Protein AF-A0A928T0B5-F1 (afdb_monomer)

Solvent-accessible surface area (backbone atoms only — not comparable to full-atom values): 5684 Å² total; per-residue (Å²): 136,86,87,77,80,77,73,74,75,72,92,69,63,70,81,56,83,32,37,55,66,47,50,52,53,39,47,59,68,37,35,97,86,66,50,59,50,28,84,68,38,50,59,55,36,32,74,72,66,44,80,56,44,75,81,47,101,46,33,34,35,42,49,14,41,55,95,80,45,13,33,38,32,39,38,34,50,39,83,90,76,50,23,25,42,64,50,78,42,81,47,63,49,75,74,49,108

Nearest PDB structures (foldseek):
  2i52-assembly1_A  TM=7.745E-01  e=6.111E-01  Picrophilus oshimae DSM 9789
  3cvs-assembly1_B  TM=7.119E-01  e=5.082E-01  unclassified
  5h6o-assembly1_A  TM=7.067E-01  e=6.910E-01  Vibrio cholerae
  1ypn-assembly1_A  TM=4.830E-01  e=3.974E-01  Escherichia coli
  8bmv-assembly1_A  TM=4.214E-01  e=9.397E-01  Pseudomonas putida KT2440

Sequence (97 aa):
MPPAPSAAPEETAPATSLTKAQLQEAGKIVGDGYPGPFEKTYPKVVAKIGEPKRKSDNMYEWYASDGGKCFLFFMTRDNQKGHAASGISETDASLCK

pLDDT: mean 73.86, std 14.71, range [37.25, 89.06]

Foldseek 3Di:
DDDDDPPPPPPCVDLLQAAPVLLVVLCVLQNPDKHDQCVVSVVVNCVRRNAFDDPDPFKTWHWHDHPQWIKIKMWGQPPVVSIIDIDIDTDDSVVSD

Mean predicted aligned error: 9.89 Å

Structure (mmCIF, N/CA/C/O backbone):
data_AF-A0A928T0B5-F1
#
_entry.id   AF-A0A928T0B5-F1
#
loop_
_atom_site.group_PDB
_atom_site.id
_atom_site.type_symbol
_atom_site.label_atom_id
_atom_site.label_alt_id
_atom_site.label_comp_id
_atom_site.label_asym_id
_atom_site.label_entity_id
_atom_site.label_seq_id
_atom_site.pdbx_PDB_ins_code
_atom_site.Cartn_x
_atom_site.Cartn_y
_atom_site.Cartn_z
_atom_site.occupancy
_atom_site.B_iso_or_equiv
_atom_site.auth_seq_id
_atom_site.auth_comp_id
_atom_site.auth_asym_id
_atom_site.auth_atom_id
_atom_site.pdbx_PDB_model_num
ATOM 1 N N . MET A 1 1 ? -3.054 -45.260 4.885 1.00 46.31 1 MET A N 1
ATOM 2 C CA . MET A 1 1 ? -3.592 -44.582 3.687 1.00 46.31 1 MET A CA 1
ATOM 3 C C . MET A 1 1 ? -3.313 -43.088 3.827 1.00 46.31 1 MET A C 1
ATOM 5 O O . MET A 1 1 ? -3.908 -42.495 4.714 1.00 46.31 1 MET A O 1
ATOM 9 N N . PRO A 1 2 ? -2.404 -42.464 3.064 1.00 61.62 2 PRO A N 1
ATOM 10 C CA . PRO A 1 2 ? -2.522 -41.041 2.730 1.00 61.62 2 PRO A CA 1
ATOM 11 C C . PRO A 1 2 ? -3.214 -40.914 1.353 1.00 61.62 2 PRO A C 1
ATOM 13 O O . PRO A 1 2 ? -3.158 -41.898 0.609 1.00 61.62 2 PRO A O 1
ATOM 16 N N . PRO A 1 3 ? -3.853 -39.791 0.954 1.00 54.91 3 PRO A N 1
ATOM 17 C CA . PRO A 1 3 ? -3.746 -38.423 1.483 1.00 54.91 3 PRO A CA 1
ATOM 18 C C . PRO A 1 3 ? -5.098 -37.666 1.628 1.00 54.91 3 PRO A C 1
ATOM 20 O O . PRO A 1 3 ? -6.127 -38.072 1.099 1.00 54.91 3 PRO A O 1
ATOM 23 N N . ALA A 1 4 ? -5.069 -36.489 2.252 1.00 45.72 4 ALA A N 1
ATOM 24 C CA . ALA A 1 4 ? -5.837 -35.335 1.782 1.00 45.72 4 ALA A CA 1
ATOM 25 C C . ALA A 1 4 ? -4.963 -34.089 2.007 1.00 45.72 4 ALA A C 1
ATOM 27 O O . ALA A 1 4 ? -4.370 -33.969 3.083 1.00 45.72 4 ALA A O 1
ATOM 28 N N . PRO A 1 5 ? -4.789 -33.229 0.990 1.00 44.84 5 PRO A N 1
ATOM 29 C CA . PRO A 1 5 ? -3.921 -32.067 1.081 1.00 44.84 5 PRO A CA 1
ATOM 30 C C . PRO A 1 5 ? -4.435 -31.163 2.192 1.00 44.84 5 PRO A C 1
ATOM 32 O O . PRO A 1 5 ? -5.627 -30.858 2.243 1.00 44.84 5 PRO A O 1
ATOM 35 N N . SER A 1 6 ? -3.524 -30.747 3.071 1.00 44.22 6 SER A N 1
ATOM 36 C CA . SER A 1 6 ? -3.717 -29.576 3.910 1.00 44.22 6 SER A CA 1
ATOM 37 C C . SER A 1 6 ? -4.285 -28.477 3.024 1.00 44.22 6 SER A C 1
ATOM 39 O O . SER A 1 6 ? -3.582 -27.951 2.160 1.00 44.22 6 SER A O 1
ATOM 41 N N . ALA A 1 7 ? -5.568 -28.168 3.209 1.00 42.72 7 ALA A N 1
ATOM 42 C CA . ALA A 1 7 ? -6.082 -26.870 2.838 1.00 42.72 7 ALA A CA 1
ATOM 43 C C . ALA A 1 7 ? -5.112 -25.882 3.480 1.00 42.72 7 ALA A C 1
ATOM 45 O O . ALA A 1 7 ? -4.936 -25.900 4.702 1.00 42.72 7 ALA A O 1
ATOM 46 N N . ALA A 1 8 ? -4.381 -25.144 2.643 1.00 41.50 8 ALA A N 1
ATOM 47 C CA . ALA A 1 8 ? -3.566 -24.043 3.108 1.00 41.50 8 ALA A CA 1
ATOM 48 C C . ALA A 1 8 ? -4.488 -23.211 4.006 1.00 41.50 8 ALA A C 1
ATOM 50 O O . ALA A 1 8 ? -5.551 -22.805 3.522 1.00 41.50 8 ALA A O 1
ATOM 51 N N . PRO A 1 9 ? -4.179 -23.057 5.308 1.00 44.53 9 PRO A N 1
ATOM 52 C CA . PRO A 1 9 ? -4.957 -22.161 6.134 1.00 44.53 9 PRO A CA 1
ATOM 53 C C . PRO A 1 9 ? -4.960 -20.823 5.410 1.00 44.53 9 PRO A C 1
ATOM 55 O O . PRO A 1 9 ? -3.923 -20.389 4.902 1.00 44.53 9 PRO A O 1
ATOM 58 N N . GLU A 1 10 ? -6.170 -20.289 5.270 1.00 42.38 10 GLU A N 1
ATOM 59 C CA . GLU A 1 10 ? -6.496 -19.022 4.644 1.00 42.38 10 GLU A CA 1
ATOM 60 C C . GLU A 1 10 ? -5.344 -18.036 4.773 1.00 42.38 10 GLU A C 1
ATOM 62 O O . GLU A 1 10 ? -4.778 -17.886 5.859 1.00 42.38 10 GLU A O 1
ATOM 67 N N . GLU A 1 11 ? -5.034 -17.385 3.651 1.00 37.25 11 GLU A N 1
ATOM 68 C CA . GLU A 1 11 ? -4.164 -16.224 3.486 1.00 37.25 11 GLU A CA 1
ATOM 69 C C . GLU A 1 11 ? -4.642 -15.091 4.414 1.00 37.25 11 GLU A C 1
ATOM 71 O O . GLU A 1 11 ? -5.178 -14.058 4.017 1.00 37.25 11 GLU A O 1
ATOM 76 N N . THR A 1 12 ? -4.484 -15.329 5.707 1.00 41.69 12 THR A N 1
ATOM 77 C CA . THR A 1 12 ? -4.651 -14.405 6.805 1.00 41.69 12 THR A CA 1
ATOM 78 C C . THR A 1 12 ? -3.314 -13.700 6.848 1.00 41.69 12 THR A C 1
ATOM 80 O O . THR A 1 12 ? -2.492 -13.937 7.731 1.00 41.69 12 THR A O 1
ATOM 83 N N . ALA A 1 13 ? -3.041 -12.897 5.814 1.00 43.19 13 ALA A N 1
ATOM 84 C CA . ALA A 1 13 ? -2.012 -11.883 5.933 1.00 43.19 13 ALA A CA 1
ATOM 85 C C . ALA A 1 13 ? -2.360 -11.146 7.230 1.00 43.19 13 ALA A C 1
ATOM 87 O O . ALA A 1 13 ? -3.504 -10.682 7.348 1.00 43.19 13 ALA A O 1
ATOM 88 N N . PRO A 1 14 ? -1.473 -11.147 8.244 1.00 45.91 14 PRO A N 1
ATOM 89 C CA . PRO A 1 14 ? -1.792 -10.504 9.496 1.00 45.91 14 PRO A CA 1
ATOM 90 C C . PRO A 1 14 ? -2.227 -9.093 9.138 1.00 45.91 14 PRO A C 1
ATOM 92 O O . PRO A 1 14 ? -1.565 -8.417 8.340 1.00 45.91 14 PRO A O 1
ATOM 95 N N . ALA A 1 15 ? -3.356 -8.677 9.708 1.00 48.12 15 ALA A N 1
ATOM 96 C CA . ALA A 1 15 ? -3.639 -7.280 9.944 1.00 48.12 15 ALA A CA 1
ATOM 97 C C . ALA A 1 15 ? -2.459 -6.759 10.771 1.00 48.12 15 ALA A C 1
ATOM 99 O O . ALA A 1 15 ? -2.495 -6.681 11.994 1.00 48.12 15 ALA A O 1
ATOM 100 N N . THR A 1 16 ? -1.337 -6.512 10.096 1.00 54.03 16 THR A N 1
ATOM 101 C CA . THR A 1 16 ? -0.259 -5.701 10.606 1.00 54.03 16 THR A CA 1
ATOM 102 C C . THR A 1 16 ? -1.004 -4.421 10.873 1.00 54.03 16 THR A C 1
ATOM 104 O O . THR A 1 16 ? -1.564 -3.861 9.932 1.00 54.03 16 THR A O 1
ATOM 107 N N . SER A 1 17 ? -1.182 -4.081 12.147 1.00 62.94 17 SER A N 1
ATOM 108 C CA . SER A 1 17 ? -1.941 -2.920 12.594 1.00 62.94 17 SER A CA 1
ATOM 109 C C . SER A 1 17 ? -1.218 -1.676 12.105 1.00 62.94 17 SER A C 1
ATOM 111 O O . SER A 1 17 ? -0.519 -0.997 12.855 1.00 62.94 17 SER A O 1
ATOM 113 N N . LEU A 1 18 ? -1.294 -1.444 10.801 1.00 75.69 18 LEU A N 1
ATOM 114 C CA . LEU A 1 18 ? -0.644 -0.350 10.151 1.00 75.69 18 LEU A CA 1
ATOM 115 C C . LEU A 1 18 ? -1.355 0.893 10.632 1.00 75.69 18 LEU A C 1
ATOM 117 O O . LEU A 1 18 ? -2.569 0.912 10.848 1.00 75.69 18 LEU A O 1
ATOM 121 N N . THR A 1 19 ? -0.574 1.938 10.802 1.00 81.81 19 THR A N 1
ATOM 122 C CA . THR A 1 19 ? -1.104 3.265 11.070 1.00 81.81 19 THR A CA 1
ATOM 123 C C . THR A 1 19 ? -1.303 3.995 9.751 1.00 81.81 19 THR A C 1
ATOM 125 O O . THR A 1 19 ? -0.639 3.715 8.746 1.00 81.81 19 THR A O 1
ATOM 128 N N . LYS A 1 20 ? -2.182 4.998 9.740 1.00 81.25 20 LYS A N 1
ATOM 129 C CA . LYS A 1 20 ? -2.329 5.890 8.582 1.00 81.25 20 LYS A CA 1
ATOM 130 C C . LYS A 1 20 ? -0.987 6.494 8.148 1.00 81.25 20 LYS A C 1
ATOM 132 O O . LYS A 1 20 ? -0.744 6.645 6.953 1.00 81.25 20 LYS A O 1
ATOM 137 N N . ALA A 1 21 ? -0.104 6.793 9.104 1.00 83.31 21 ALA A N 1
ATOM 138 C CA . ALA A 1 21 ? 1.238 7.305 8.838 1.00 83.31 21 ALA A CA 1
ATOM 139 C C . ALA A 1 21 ? 2.082 6.332 7.994 1.00 83.31 21 ALA A C 1
ATOM 141 O O . ALA A 1 21 ? 2.736 6.761 7.045 1.00 83.31 21 ALA A O 1
ATOM 142 N N . GLN A 1 22 ? 2.006 5.029 8.275 1.00 83.69 22 GLN A N 1
ATOM 143 C CA . GLN A 1 22 ? 2.696 4.001 7.493 1.00 83.69 22 GLN A CA 1
ATOM 144 C C . GLN A 1 22 ? 2.161 3.912 6.061 1.00 83.69 22 GLN A C 1
ATOM 146 O O . GLN A 1 22 ? 2.956 3.883 5.122 1.00 83.69 22 GLN A O 1
ATOM 151 N N . LEU A 1 23 ? 0.837 3.948 5.864 1.00 82.12 23 LEU A N 1
ATOM 152 C CA . LEU A 1 23 ? 0.273 3.980 4.507 1.00 82.12 23 LEU A CA 1
ATOM 153 C C . LEU A 1 23 ? 0.681 5.237 3.743 1.00 82.12 23 LEU A C 1
ATOM 155 O O . LEU A 1 23 ? 0.987 5.159 2.558 1.00 82.12 23 LEU A O 1
ATOM 159 N N . GLN A 1 24 ? 0.726 6.391 4.411 1.00 84.19 24 GLN A N 1
ATOM 160 C CA . GLN A 1 24 ? 1.205 7.627 3.795 1.00 84.19 24 GLN A CA 1
ATOM 161 C C . GLN A 1 24 ? 2.691 7.558 3.428 1.00 84.19 24 GLN A C 1
ATOM 163 O O . GLN A 1 24 ? 3.067 8.030 2.357 1.00 84.19 24 GLN A O 1
ATOM 168 N N . GLU A 1 25 ? 3.542 6.960 4.268 1.00 83.62 25 GLU A N 1
ATOM 169 C CA . GLU A 1 25 ? 4.938 6.689 3.907 1.00 83.62 25 GLU A CA 1
ATOM 170 C C . GL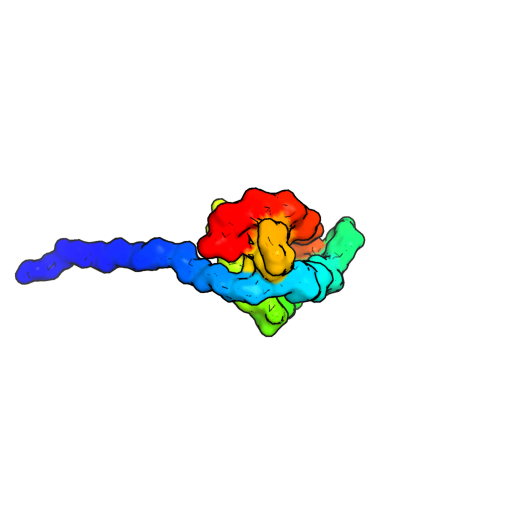U A 1 25 ? 5.036 5.754 2.695 1.00 83.62 25 GLU A C 1
ATOM 172 O O . GLU A 1 25 ? 5.804 6.035 1.777 1.00 83.62 25 GLU A O 1
ATOM 177 N N . ALA A 1 26 ? 4.233 4.690 2.644 1.00 82.19 26 ALA A N 1
ATOM 178 C CA . ALA A 1 26 ? 4.187 3.786 1.500 1.00 82.19 26 ALA A CA 1
ATOM 179 C C . ALA A 1 26 ? 3.725 4.484 0.213 1.00 82.19 26 ALA A C 1
ATOM 181 O O . ALA A 1 26 ? 4.369 4.336 -0.826 1.00 82.19 26 ALA A O 1
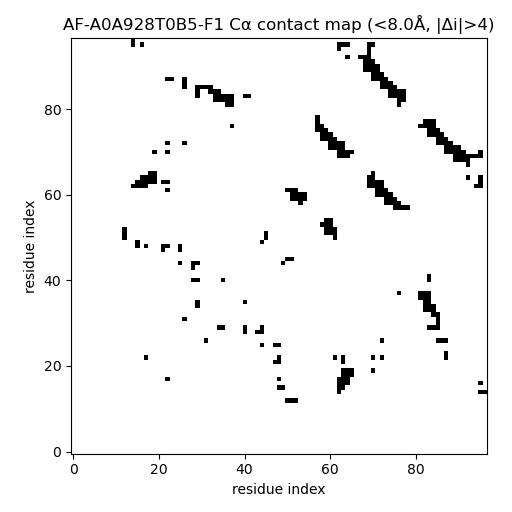ATOM 182 N N . GLY A 1 27 ? 2.684 5.316 0.286 1.00 77.88 27 GLY A N 1
ATOM 183 C CA . GLY A 1 27 ? 2.235 6.140 -0.838 1.00 77.88 27 GLY A CA 1
ATOM 184 C C . GLY A 1 27 ? 3.319 7.100 -1.334 1.00 77.88 27 GLY A C 1
ATOM 185 O O . GLY A 1 27 ? 3.519 7.232 -2.539 1.00 77.88 27 GLY A O 1
ATOM 186 N N . LYS A 1 28 ? 4.112 7.688 -0.426 1.00 82.12 28 LYS A N 1
ATOM 187 C CA . LYS A 1 28 ? 5.272 8.520 -0.797 1.00 82.12 28 LYS A CA 1
ATOM 188 C C . LYS A 1 28 ? 6.373 7.737 -1.519 1.00 82.12 28 LYS A C 1
ATOM 190 O O . LYS A 1 28 ? 7.059 8.318 -2.354 1.00 82.12 28 LYS A O 1
ATOM 195 N N . ILE A 1 29 ? 6.559 6.449 -1.211 1.00 77.94 29 ILE A N 1
ATOM 196 C CA . ILE A 1 29 ? 7.549 5.587 -1.887 1.00 77.94 29 ILE A CA 1
ATOM 197 C C . ILE A 1 29 ? 7.145 5.321 -3.337 1.00 77.94 29 ILE A C 1
ATOM 199 O O . ILE A 1 29 ? 8.007 5.291 -4.216 1.00 77.94 29 ILE A O 1
ATOM 203 N N . VAL A 1 30 ? 5.850 5.120 -3.585 1.00 72.19 30 VAL A N 1
ATOM 204 C CA . VAL A 1 30 ? 5.320 4.921 -4.940 1.00 72.19 30 VAL A CA 1
ATOM 205 C C . VAL A 1 30 ? 5.273 6.243 -5.718 1.00 72.19 30 VAL A C 1
ATOM 207 O O . VAL A 1 30 ? 5.487 6.242 -6.931 1.00 72.19 30 VAL A O 1
ATOM 210 N N . GLY A 1 31 ? 5.112 7.363 -5.007 1.00 64.06 31 GLY A N 1
ATOM 211 C CA . GLY A 1 31 ? 5.056 8.710 -5.562 1.00 64.06 31 GLY A CA 1
ATOM 212 C C . GLY A 1 31 ? 3.639 9.078 -5.996 1.00 64.06 31 GLY A C 1
ATOM 213 O O . GLY A 1 31 ? 2.909 8.250 -6.541 1.00 64.06 31 GLY A O 1
ATOM 214 N N . ASP A 1 32 ? 3.252 10.330 -5.748 1.00 55.28 32 ASP A N 1
ATOM 215 C CA . ASP A 1 32 ? 1.974 10.911 -6.171 1.00 55.28 32 ASP A CA 1
ATOM 216 C C . ASP A 1 32 ? 1.884 10.899 -7.715 1.00 55.28 32 ASP A C 1
ATOM 218 O O . ASP A 1 32 ? 2.328 11.821 -8.395 1.00 55.28 32 ASP A O 1
ATOM 222 N N . GLY A 1 33 ? 1.356 9.812 -8.289 1.00 53.81 33 GLY A N 1
ATOM 223 C CA . GLY A 1 33 ? 0.756 9.838 -9.624 1.00 53.81 33 GLY A CA 1
ATOM 224 C C . GLY A 1 33 ? 1.529 9.318 -10.849 1.00 53.81 33 GLY A C 1
ATOM 225 O O . GLY A 1 33 ? 1.089 9.695 -11.926 1.00 53.81 33 GLY A O 1
ATOM 226 N N . TYR A 1 34 ? 2.575 8.471 -10.736 1.00 56.69 34 TYR A N 1
ATOM 227 C CA . TYR A 1 34 ? 3.164 7.527 -11.752 1.00 56.69 34 TYR A CA 1
ATOM 228 C C . TYR A 1 34 ? 4.721 7.447 -11.683 1.00 56.69 34 TYR A C 1
ATOM 230 O O . TYR A 1 34 ? 5.364 8.411 -11.282 1.00 56.69 34 TYR A O 1
ATOM 238 N N . PRO A 1 35 ? 5.376 6.318 -12.045 1.00 57.41 35 PRO A N 1
ATOM 239 C CA . PRO A 1 35 ? 6.183 5.638 -11.039 1.00 57.41 35 PRO A CA 1
ATOM 240 C C . PRO A 1 35 ? 7.571 5.158 -11.463 1.00 57.41 35 PRO A C 1
ATOM 242 O O . PRO A 1 35 ? 7.917 5.035 -12.635 1.00 57.41 35 PRO A O 1
ATOM 245 N N . GLY A 1 36 ? 8.344 4.779 -10.448 1.00 62.53 36 GLY A N 1
ATOM 246 C CA . GLY A 1 36 ? 9.476 3.883 -10.627 1.00 62.53 36 GLY A CA 1
ATOM 247 C C . GLY A 1 36 ? 9.035 2.460 -11.012 1.00 62.53 36 GLY A C 1
ATOM 248 O O . GLY A 1 36 ? 7.864 2.094 -10.854 1.00 62.53 36 GLY A O 1
ATOM 249 N N . PRO A 1 37 ? 9.968 1.623 -11.495 1.00 81.19 37 PRO A N 1
ATOM 250 C CA . PRO A 1 37 ? 9.683 0.232 -11.828 1.00 81.19 37 PRO A CA 1
ATOM 251 C C . PRO A 1 37 ? 9.136 -0.509 -10.603 1.00 81.19 37 PRO A C 1
ATOM 253 O O . PRO A 1 37 ? 9.733 -0.450 -9.523 1.00 81.19 37 PRO A O 1
ATOM 256 N N . PHE A 1 38 ? 8.020 -1.224 -10.783 1.00 81.50 38 PHE A N 1
ATOM 257 C CA . PHE A 1 38 ? 7.313 -1.926 -9.704 1.00 81.50 38 PHE A CA 1
ATOM 258 C C . PHE A 1 38 ? 8.255 -2.809 -8.881 1.00 81.50 38 PHE A C 1
ATOM 260 O O . PHE A 1 38 ? 8.202 -2.798 -7.656 1.00 81.50 38 PHE A O 1
ATOM 267 N N . GLU A 1 39 ? 9.193 -3.486 -9.539 1.00 81.50 39 GLU A N 1
ATOM 268 C CA . GLU A 1 39 ? 10.172 -4.374 -8.906 1.00 81.50 39 GLU A CA 1
ATOM 269 C C . GLU A 1 39 ? 11.140 -3.662 -7.950 1.00 81.50 39 GLU A C 1
ATOM 271 O O . GLU A 1 39 ? 11.690 -4.296 -7.057 1.00 81.50 39 GLU A O 1
ATOM 276 N N . LYS A 1 40 ? 11.342 -2.344 -8.088 1.00 82.81 40 LYS A N 1
ATOM 277 C CA . LYS A 1 40 ? 12.135 -1.546 -7.134 1.00 82.81 40 LYS A CA 1
ATOM 278 C C . LYS A 1 40 ? 11.276 -0.912 -6.046 1.00 82.81 40 LYS A C 1
ATOM 280 O O . LYS A 1 40 ? 11.781 -0.643 -4.957 1.00 82.81 40 LYS A O 1
ATOM 285 N N . THR A 1 41 ? 10.013 -0.634 -6.349 1.00 83.69 41 THR A N 1
ATOM 286 C CA . THR A 1 41 ? 9.088 0.062 -5.450 1.00 83.69 41 THR A CA 1
ATOM 287 C C . THR A 1 41 ? 8.420 -0.909 -4.480 1.00 83.69 41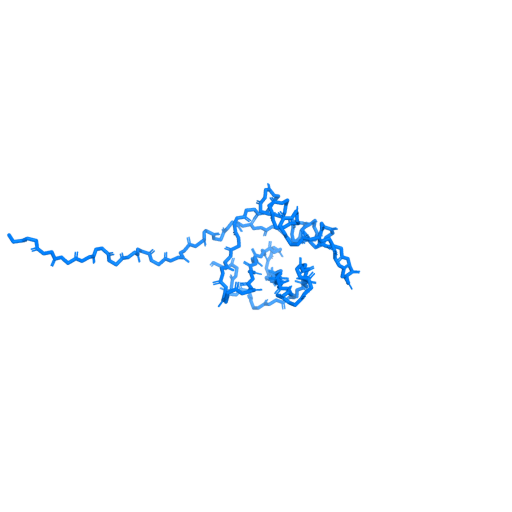 THR A C 1
ATOM 289 O O . THR A 1 41 ? 8.457 -0.684 -3.273 1.00 83.69 41 THR A O 1
ATOM 292 N N . TYR A 1 42 ? 7.895 -2.028 -4.985 1.00 84.50 42 TYR A N 1
ATOM 293 C CA . TYR A 1 42 ? 7.240 -3.076 -4.204 1.00 84.50 42 TYR A CA 1
ATOM 294 C C . TYR A 1 42 ? 8.068 -3.543 -2.998 1.00 84.50 42 TYR A C 1
ATOM 296 O O . TYR A 1 42 ? 7.573 -3.422 -1.879 1.00 84.50 42 TYR A O 1
ATOM 304 N N . PRO A 1 43 ? 9.338 -3.980 -3.144 1.00 85.94 43 PRO A N 1
ATOM 305 C CA . PRO A 1 43 ? 10.114 -4.435 -1.991 1.00 85.94 43 PRO A CA 1
ATOM 306 C C . PRO A 1 43 ? 10.386 -3.323 -0.970 1.00 85.94 43 PRO A C 1
ATOM 308 O O . PRO A 1 43 ? 10.485 -3.609 0.218 1.00 85.94 43 PRO A O 1
ATOM 311 N N . LYS A 1 44 ? 10.472 -2.051 -1.390 1.00 85.31 44 LYS A N 1
ATOM 312 C CA . LYS A 1 44 ? 10.639 -0.918 -0.462 1.00 85.31 44 LYS A CA 1
ATOM 313 C C . LYS A 1 44 ? 9.382 -0.667 0.361 1.00 85.31 44 LYS A C 1
ATOM 315 O O . LYS A 1 44 ? 9.488 -0.383 1.550 1.00 85.31 44 LYS A O 1
ATOM 320 N N . VAL A 1 45 ? 8.215 -0.772 -0.273 1.00 84.94 45 VAL A N 1
ATOM 321 C CA . VAL A 1 45 ? 6.919 -0.678 0.405 1.00 84.94 45 VAL A CA 1
ATOM 322 C C . VAL A 1 45 ? 6.774 -1.838 1.387 1.00 84.94 45 VAL A C 1
ATOM 324 O O . VAL A 1 45 ? 6.544 -1.599 2.568 1.00 84.94 45 VAL A O 1
ATOM 327 N N . VAL A 1 46 ? 7.016 -3.072 0.939 1.00 85.38 46 VAL A N 1
ATOM 328 C CA . VAL A 1 46 ? 6.927 -4.268 1.791 1.00 85.38 46 VAL A CA 1
ATOM 329 C C . VAL A 1 46 ? 7.889 -4.199 2.976 1.00 85.38 46 VAL A C 1
ATOM 331 O O . VAL A 1 46 ? 7.502 -4.488 4.102 1.00 85.38 46 VAL A O 1
ATOM 334 N N . ALA A 1 47 ? 9.122 -3.735 2.773 1.00 83.81 47 ALA A N 1
ATOM 335 C CA . ALA A 1 47 ? 10.077 -3.557 3.867 1.00 83.81 47 ALA A CA 1
ATOM 336 C C . ALA A 1 47 ? 9.638 -2.498 4.899 1.00 83.81 47 ALA A C 1
ATOM 338 O O . ALA A 1 47 ? 10.103 -2.523 6.036 1.00 83.81 47 ALA A O 1
ATOM 339 N N . LYS A 1 48 ? 8.769 -1.555 4.513 1.00 83.25 48 LYS A N 1
ATOM 340 C CA . LYS A 1 48 ? 8.296 -0.459 5.371 1.00 83.25 48 LYS A CA 1
ATOM 341 C C . LYS A 1 48 ? 6.991 -0.767 6.094 1.00 83.25 48 LYS A C 1
ATOM 343 O O . LYS A 1 48 ? 6.850 -0.388 7.255 1.00 83.25 48 LYS A O 1
ATOM 348 N N . ILE A 1 49 ? 6.047 -1.402 5.405 1.00 82.38 49 ILE A N 1
ATOM 349 C CA . ILE A 1 49 ? 4.683 -1.629 5.903 1.00 82.38 49 ILE A CA 1
ATOM 350 C C . ILE A 1 49 ? 4.273 -3.106 5.910 1.00 82.38 49 ILE A C 1
ATOM 352 O O . ILE A 1 49 ? 3.123 -3.426 6.181 1.00 82.38 49 ILE A O 1
ATOM 356 N N . GLY A 1 50 ? 5.201 -4.019 5.644 1.00 82.38 50 GLY A N 1
ATOM 357 C CA . GLY A 1 50 ? 4.932 -5.452 5.623 1.00 82.38 50 GLY A CA 1
ATOM 358 C C . GLY A 1 50 ? 4.283 -5.936 4.329 1.00 82.38 50 GLY A C 1
ATOM 359 O O . GLY A 1 50 ? 4.103 -5.193 3.356 1.00 82.38 50 GLY A O 1
ATOM 360 N N . GLU A 1 51 ? 3.966 -7.227 4.303 1.00 83.56 51 GLU A N 1
ATOM 361 C CA . GLU A 1 51 ? 3.390 -7.866 3.124 1.00 83.56 51 GLU A CA 1
ATOM 362 C C . GLU A 1 51 ? 1.954 -7.383 2.859 1.00 83.56 51 GLU A C 1
ATOM 364 O O . GLU A 1 51 ? 1.155 -7.284 3.792 1.00 83.56 51 GLU A O 1
ATOM 369 N N . PRO A 1 52 ? 1.606 -7.067 1.599 1.00 86.50 52 PRO A N 1
ATOM 370 C CA . PRO A 1 52 ? 0.237 -6.764 1.220 1.00 86.50 52 PRO A CA 1
ATOM 371 C C . PRO A 1 52 ? -0.637 -8.008 1.235 1.00 86.50 52 PRO A C 1
ATOM 373 O O . PRO A 1 52 ? -0.186 -9.127 0.996 1.00 86.50 52 PRO A O 1
ATOM 376 N N . LYS A 1 53 ? -1.938 -7.765 1.320 1.00 84.44 53 LYS A N 1
ATOM 377 C CA . LYS A 1 53 ? -2.959 -8.686 0.846 1.00 84.44 53 LYS A CA 1
ATOM 378 C C . LYS A 1 53 ? -3.021 -8.641 -0.679 1.00 84.44 53 LYS A C 1
ATOM 380 O O . LYS A 1 53 ? -3.178 -7.574 -1.274 1.00 84.44 53 LYS A O 1
ATOM 385 N N . ARG A 1 54 ? -2.916 -9.788 -1.345 1.00 84.94 54 ARG A N 1
ATOM 386 C CA . ARG A 1 54 ? -3.040 -9.853 -2.804 1.00 84.94 54 ARG A CA 1
ATOM 387 C C . ARG A 1 54 ? -4.505 -10.056 -3.175 1.00 84.94 54 ARG A C 1
ATOM 389 O O . ARG A 1 54 ? -5.088 -11.092 -2.884 1.00 84.94 54 ARG A O 1
ATOM 396 N N . LYS A 1 55 ? -5.108 -9.078 -3.852 1.00 82.44 55 LYS A N 1
ATOM 397 C CA . LYS A 1 55 ? -6.495 -9.201 -4.338 1.00 82.44 55 LYS A CA 1
ATOM 398 C C . LYS A 1 55 ? -6.582 -9.728 -5.763 1.00 82.44 55 LYS A C 1
ATOM 400 O O . LYS A 1 55 ? -7.572 -10.347 -6.142 1.00 82.44 55 LYS A O 1
ATOM 405 N N . SER A 1 56 ? -5.574 -9.459 -6.585 1.00 82.19 56 SER A N 1
ATOM 406 C CA . SER A 1 56 ? -5.504 -9.944 -7.968 1.00 82.19 56 SER A CA 1
ATOM 407 C C . SER A 1 56 ? -4.047 -10.057 -8.408 1.00 82.19 56 SER A C 1
ATOM 409 O O . SER A 1 56 ? -3.151 -9.587 -7.708 1.00 82.19 56 SER A O 1
ATOM 411 N N . ASP A 1 57 ? -3.792 -10.637 -9.583 1.00 79.31 57 ASP A N 1
ATOM 412 C CA . ASP A 1 57 ? -2.432 -10.803 -10.121 1.00 79.31 57 ASP A CA 1
ATOM 413 C C . ASP A 1 57 ? -1.600 -9.520 -10.154 1.00 79.31 57 ASP A C 1
ATOM 415 O O . ASP A 1 57 ? -0.385 -9.571 -9.989 1.00 79.31 57 ASP A O 1
ATOM 419 N N . ASN A 1 58 ? -2.259 -8.370 -10.293 1.00 86.06 58 ASN A N 1
ATOM 420 C CA . ASN A 1 58 ? -1.599 -7.077 -10.420 1.00 86.06 58 ASN A CA 1
ATOM 421 C C . ASN A 1 58 ? -2.011 -6.088 -9.332 1.00 86.06 58 ASN A C 1
ATOM 423 O O . ASN A 1 58 ? -1.751 -4.901 -9.498 1.00 86.06 58 ASN A O 1
ATOM 427 N N . MET A 1 59 ? -2.700 -6.522 -8.271 1.00 86.88 59 MET A N 1
ATOM 428 C CA . MET A 1 59 ? -3.237 -5.611 -7.259 1.00 86.88 59 MET A CA 1
ATOM 429 C C . MET A 1 59 ? -2.969 -6.103 -5.840 1.00 86.88 59 MET A C 1
ATOM 431 O O . MET A 1 59 ? -3.341 -7.218 -5.464 1.00 86.88 59 MET A O 1
ATOM 435 N N . TYR A 1 60 ? -2.356 -5.214 -5.069 1.00 87.88 60 TYR A N 1
ATOM 436 C CA . TYR A 1 60 ? -1.838 -5.429 -3.727 1.00 87.88 60 TYR A CA 1
ATOM 437 C C . TYR A 1 60 ? -2.470 -4.404 -2.793 1.00 87.88 60 TYR A C 1
ATOM 439 O O . TYR A 1 60 ? -2.496 -3.222 -3.119 1.00 87.88 60 TYR A O 1
ATOM 447 N N . GLU A 1 61 ? -2.991 -4.840 -1.658 1.00 89.06 61 GLU A N 1
ATOM 448 C CA . GLU A 1 61 ? -3.777 -4.030 -0.734 1.00 89.06 61 GLU A CA 1
ATOM 449 C C . GLU A 1 61 ? -3.177 -4.107 0.675 1.00 89.06 61 GLU A C 1
ATOM 451 O O . GLU A 1 61 ? -2.836 -5.178 1.164 1.00 89.06 61 GLU A O 1
ATOM 456 N N . TRP A 1 62 ? -3.070 -2.970 1.350 1.00 87.31 62 TRP A N 1
ATOM 457 C CA . TRP A 1 62 ? -2.688 -2.847 2.750 1.00 87.31 62 TRP A CA 1
ATOM 458 C C . TRP A 1 62 ? -3.791 -2.107 3.489 1.00 87.31 62 TRP A C 1
ATOM 460 O O . TRP A 1 62 ? -4.357 -1.142 2.976 1.00 87.31 62 TRP A O 1
ATOM 470 N N . TYR A 1 63 ? -4.063 -2.533 4.714 1.00 85.56 63 TYR A N 1
ATOM 471 C CA . TYR A 1 63 ? -5.104 -1.957 5.552 1.00 85.56 63 TYR A CA 1
ATOM 472 C C . TYR A 1 63 ? -4.471 -1.364 6.804 1.00 85.56 63 TYR A C 1
ATOM 474 O O . TYR A 1 63 ? -3.613 -1.994 7.417 1.00 85.56 63 TYR A O 1
ATOM 482 N N . ALA A 1 64 ? -4.882 -0.155 7.173 1.00 84.81 64 ALA A N 1
ATOM 483 C CA . ALA A 1 64 ? -4.392 0.542 8.354 1.00 84.81 64 ALA A CA 1
ATOM 484 C C . ALA A 1 64 ? -5.522 1.168 9.158 1.00 84.81 64 ALA A C 1
ATOM 486 O O . ALA A 1 64 ? -6.413 1.798 8.593 1.00 84.81 64 ALA A O 1
ATOM 487 N N . SER A 1 65 ? -5.440 1.057 10.480 1.00 81.50 65 SER A N 1
ATOM 488 C CA . SER A 1 65 ? -6.393 1.667 11.404 1.00 81.50 65 SER A CA 1
ATOM 489 C C . SER A 1 65 ? -5.787 2.909 12.057 1.00 81.50 65 SER A C 1
ATOM 491 O O . SER A 1 65 ? -4.659 2.883 12.546 1.00 81.50 65 SER A O 1
ATOM 493 N N . ASP A 1 66 ? -6.544 4.002 12.088 1.00 81.19 66 ASP A N 1
ATOM 494 C CA . ASP A 1 66 ? -6.192 5.260 12.756 1.00 81.19 66 ASP A CA 1
ATOM 495 C C . ASP A 1 66 ? -7.222 5.545 13.852 1.00 81.19 66 ASP A C 1
ATOM 497 O O . ASP A 1 66 ? -8.149 6.337 13.677 1.00 81.19 66 ASP A O 1
ATOM 501 N N . GLY A 1 67 ? -7.139 4.796 14.956 1.00 71.19 67 GLY A N 1
ATOM 502 C CA . GLY A 1 67 ? -7.948 5.046 16.156 1.00 71.19 67 GLY A CA 1
ATOM 503 C C . GLY A 1 67 ? -9.471 5.030 15.945 1.00 71.19 67 GLY A C 1
ATOM 504 O O . GLY A 1 67 ? -10.186 5.688 16.694 1.00 71.19 67 GLY A O 1
ATOM 505 N N . GLY A 1 68 ? -9.972 4.314 14.930 1.00 74.44 68 GLY A N 1
ATOM 506 C CA . GLY A 1 68 ? -11.407 4.214 14.618 1.00 74.44 68 GLY A CA 1
ATOM 507 C C . GLY A 1 68 ? -11.761 4.372 13.137 1.00 74.44 68 GLY A C 1
ATOM 508 O O . GLY A 1 68 ? -12.882 4.054 12.747 1.00 74.44 68 GLY A O 1
ATOM 509 N N . LYS A 1 69 ? -10.814 4.817 12.304 1.00 81.56 69 LYS A N 1
ATOM 510 C CA . LYS A 1 69 ? -10.960 4.884 10.841 1.00 81.56 69 LYS A CA 1
ATOM 511 C C . 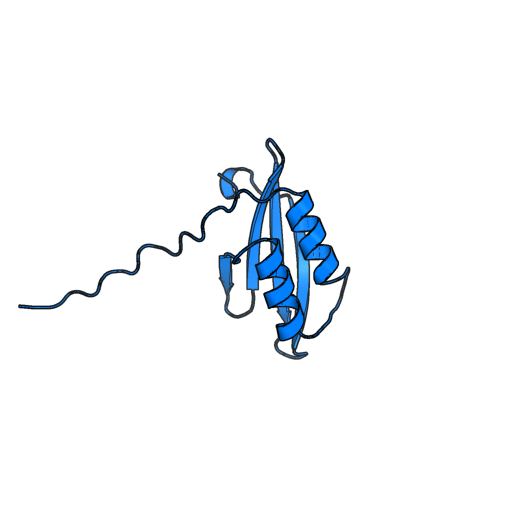LYS A 1 69 ? -10.061 3.860 10.163 1.00 81.56 69 LYS A C 1
ATOM 513 O O . LYS A 1 69 ? -8.909 3.725 10.561 1.00 81.56 69 LYS A O 1
ATOM 518 N N . CYS A 1 70 ? -10.565 3.176 9.140 1.00 85.06 70 CYS A N 1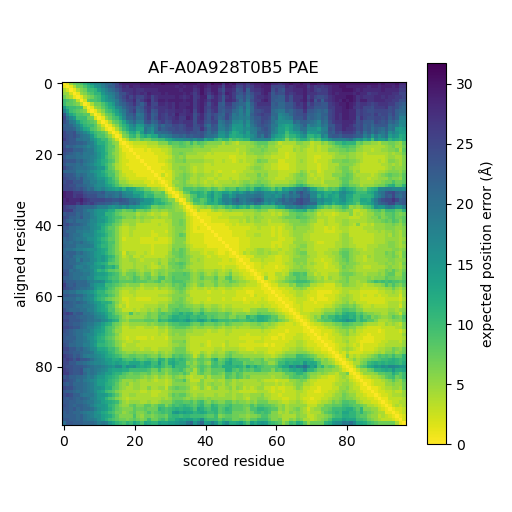
ATOM 519 C CA . CYS A 1 70 ? -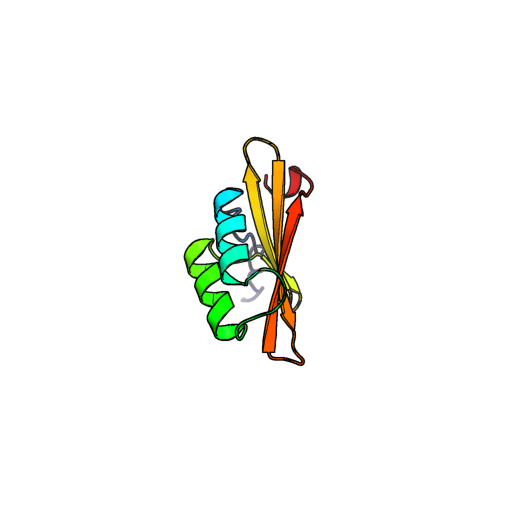9.770 2.253 8.338 1.00 85.06 70 CYS A CA 1
ATOM 520 C C . CYS A 1 70 ? -9.376 2.911 7.018 1.00 85.06 70 CYS A C 1
ATOM 522 O O . CYS A 1 70 ? -10.170 3.595 6.374 1.00 85.06 70 CYS A O 1
ATOM 524 N N . PHE A 1 71 ? -8.133 2.703 6.619 1.00 87.06 71 PHE A N 1
ATOM 525 C CA . PHE A 1 71 ? -7.568 3.184 5.374 1.00 87.06 71 PHE A CA 1
ATOM 526 C C . PHE A 1 71 ? -7.075 1.988 4.574 1.00 87.06 71 PHE A C 1
ATOM 528 O O . PHE A 1 71 ? -6.387 1.117 5.100 1.00 87.06 71 PHE A O 1
ATOM 535 N N . LEU A 1 72 ? -7.425 1.969 3.297 1.00 86.62 72 LEU A N 1
ATOM 536 C CA . LEU A 1 72 ? -6.917 1.051 2.298 1.00 86.62 72 LEU A CA 1
ATOM 537 C C . LEU A 1 72 ? -5.838 1.775 1.500 1.00 86.62 72 LEU A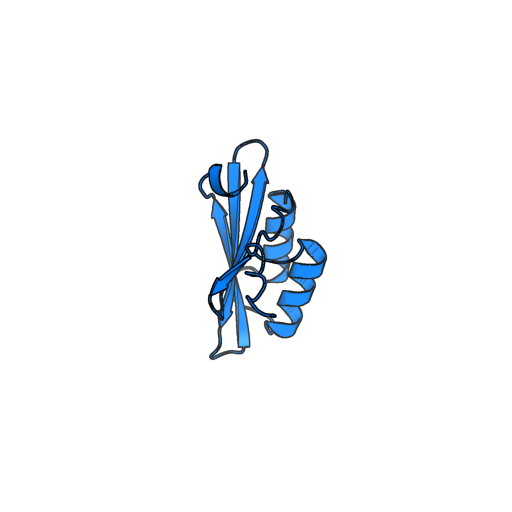 C 1
ATOM 539 O O . LEU A 1 72 ? -6.101 2.797 0.868 1.00 86.62 72 LEU A O 1
ATOM 543 N N . PHE A 1 73 ? -4.637 1.224 1.488 1.00 87.44 73 PHE A N 1
ATOM 544 C CA . PHE A 1 73 ? -3.633 1.543 0.491 1.00 87.44 73 PHE A CA 1
ATOM 545 C C . PHE A 1 73 ? -3.623 0.425 -0.534 1.00 87.44 73 PHE A C 1
ATOM 547 O O . PHE A 1 73 ? -3.424 -0.730 -0.179 1.00 87.44 73 PHE A O 1
ATOM 554 N N . PHE A 1 74 ? -3.840 0.744 -1.799 1.00 87.44 74 PHE A N 1
ATOM 555 C CA . PHE A 1 74 ? -3.726 -0.230 -2.872 1.00 87.44 74 PHE A CA 1
ATOM 556 C C . PHE A 1 74 ? -2.592 0.175 -3.801 1.00 87.44 74 PHE A C 1
ATOM 558 O O . PHE A 1 74 ? -2.415 1.350 -4.116 1.00 87.44 74 PHE A O 1
ATOM 565 N N . MET A 1 75 ? -1.836 -0.813 -4.258 1.00 86.44 75 MET A N 1
ATOM 566 C CA . MET A 1 75 ? -0.824 -0.674 -5.285 1.00 86.44 75 MET A CA 1
ATOM 567 C C . MET A 1 75 ? -1.163 -1.611 -6.433 1.00 86.44 75 MET A C 1
ATOM 569 O O . MET A 1 75 ? -1.396 -2.803 -6.246 1.00 86.44 75 MET A O 1
ATOM 573 N N . THR A 1 76 ? -1.188 -1.060 -7.635 1.00 86.44 76 THR A N 1
ATOM 574 C CA . THR A 1 76 ? -1.427 -1.788 -8.872 1.00 86.44 76 THR A CA 1
ATOM 575 C C . THR A 1 76 ? -0.156 -1.822 -9.703 1.00 86.44 76 THR A C 1
ATOM 577 O O . THR A 1 76 ? 0.550 -0.823 -9.841 1.00 86.44 76 THR A O 1
ATOM 580 N N . ARG A 1 77 ? 0.156 -2.992 -10.251 1.00 84.94 77 ARG A N 1
ATOM 581 C CA . ARG A 1 77 ? 1.213 -3.166 -11.241 1.00 84.94 77 ARG A CA 1
ATOM 582 C C . ARG A 1 77 ? 0.612 -2.934 -12.623 1.00 84.94 77 ARG A C 1
ATOM 584 O O . ARG A 1 77 ? -0.209 -3.713 -13.098 1.00 84.94 77 ARG A O 1
ATOM 591 N N . ASP A 1 78 ? 1.038 -1.870 -13.281 1.00 79.81 78 ASP A N 1
ATOM 592 C CA . ASP A 1 78 ? 0.782 -1.666 -14.697 1.00 79.81 78 ASP A CA 1
ATOM 593 C C . ASP A 1 78 ? 1.639 -2.663 -15.486 1.00 79.81 78 ASP A C 1
ATOM 595 O O . ASP A 1 78 ? 2.859 -2.520 -15.601 1.00 79.81 78 ASP A O 1
ATOM 599 N N . ASN A 1 79 ? 1.001 -3.715 -15.995 1.00 69.44 79 ASN A N 1
ATOM 600 C CA . ASN A 1 79 ? 1.686 -4.772 -16.738 1.00 69.44 79 ASN A CA 1
ATOM 601 C C . ASN A 1 79 ? 2.157 -4.339 -18.127 1.00 69.44 79 ASN A C 1
ATOM 603 O O . ASN A 1 79 ? 3.011 -5.010 -18.700 1.00 69.44 79 ASN A O 1
ATOM 607 N N . GLN A 1 80 ? 1.625 -3.242 -18.672 1.00 67.44 80 GLN A N 1
ATOM 608 C CA . GLN A 1 80 ? 2.053 -2.733 -19.975 1.00 67.44 80 GLN A CA 1
ATOM 609 C C . GLN A 1 80 ? 3.326 -1.887 -19.873 1.00 67.44 80 GLN A C 1
ATOM 611 O O . GLN A 1 80 ? 4.137 -1.889 -20.795 1.00 67.44 80 GLN A O 1
ATOM 616 N N . LYS A 1 81 ? 3.514 -1.173 -18.760 1.00 69.62 81 LYS A N 1
ATOM 617 C CA . LYS A 1 81 ? 4.621 -0.233 -18.546 1.00 69.62 81 LYS A CA 1
ATOM 618 C C . LYS A 1 81 ? 5.577 -0.651 -17.422 1.00 69.62 81 LYS A C 1
ATOM 620 O O . LYS A 1 81 ? 6.564 0.037 -17.197 1.00 69.62 81 LYS A O 1
ATOM 625 N N . GLY A 1 82 ? 5.315 -1.757 -16.718 1.00 71.12 82 GLY A N 1
ATOM 626 C CA . GLY A 1 82 ? 6.158 -2.253 -15.616 1.00 71.1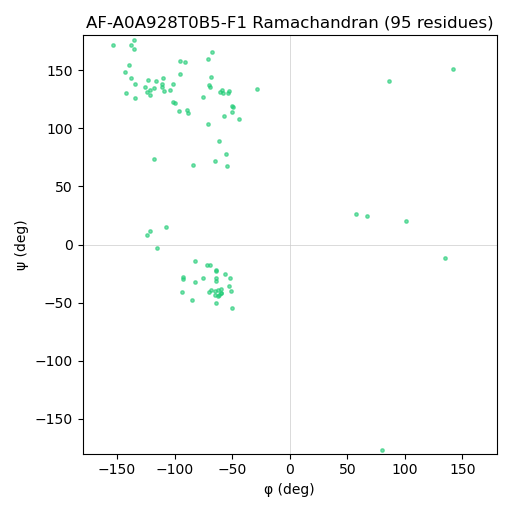2 82 GLY A CA 1
ATOM 627 C C . GLY A 1 82 ? 6.164 -1.337 -14.385 1.00 71.12 82 GLY A C 1
ATOM 628 O O . GLY A 1 82 ? 7.112 -1.317 -13.598 1.00 71.12 82 GLY A O 1
ATOM 629 N N . HIS A 1 83 ? 5.109 -0.550 -14.237 1.00 76.31 83 HIS A N 1
ATOM 630 C CA . HIS A 1 83 ? 5.036 0.629 -13.387 1.00 76.31 83 HIS A CA 1
ATOM 631 C C . HIS A 1 83 ? 4.108 0.372 -12.191 1.00 76.31 83 HIS A C 1
ATOM 633 O O . HIS A 1 83 ? 3.122 -0.342 -12.327 1.00 76.31 83 HIS A O 1
ATOM 639 N N . ALA A 1 84 ? 4.419 0.906 -11.007 1.00 77.31 84 ALA A N 1
ATOM 640 C CA . ALA A 1 84 ? 3.556 0.774 -9.827 1.00 77.31 84 ALA A CA 1
ATOM 641 C C . ALA A 1 84 ? 2.661 2.008 -9.663 1.00 77.31 84 ALA A C 1
ATOM 643 O O . ALA A 1 84 ? 3.173 3.078 -9.380 1.00 77.31 84 ALA A O 1
ATOM 644 N N . ALA A 1 85 ? 1.345 1.892 -9.788 1.00 80.12 85 ALA A N 1
ATOM 645 C CA . ALA A 1 85 ? 0.433 2.955 -9.366 1.00 80.12 85 ALA A CA 1
ATOM 646 C C . ALA A 1 85 ? -0.053 2.671 -7.945 1.00 80.12 85 ALA A C 1
ATOM 648 O O . ALA A 1 85 ? -0.235 1.512 -7.583 1.00 80.12 85 ALA A O 1
ATOM 649 N N . SER A 1 86 ? -0.293 3.699 -7.136 1.00 83.25 86 SER A N 1
ATOM 650 C CA . SER A 1 86 ? -0.880 3.505 -5.811 1.00 83.25 86 SER A CA 1
ATOM 651 C C . SER A 1 86 ? -1.907 4.560 -5.456 1.00 83.25 86 SER A C 1
ATOM 653 O O . SER A 1 86 ? -1.815 5.690 -5.927 1.00 83.25 86 SER A O 1
ATOM 655 N N . GLY A 1 87 ? -2.827 4.203 -4.567 1.00 82.69 87 GLY A N 1
ATOM 656 C CA . GLY A 1 87 ? -3.782 5.124 -3.971 1.00 82.69 87 GLY A CA 1
ATOM 657 C C . GLY A 1 87 ? -4.032 4.780 -2.510 1.00 82.69 87 GLY A C 1
ATOM 658 O O . GLY A 1 87 ? -3.973 3.617 -2.116 1.00 82.69 87 GLY A O 1
ATOM 659 N N . ILE A 1 88 ? -4.305 5.806 -1.706 1.00 85.94 88 ILE A N 1
ATOM 660 C CA . ILE A 1 88 ? -4.797 5.658 -0.335 1.00 85.94 88 ILE A CA 1
ATOM 661 C C . ILE A 1 88 ? -6.250 6.119 -0.332 1.00 85.94 88 ILE A C 1
ATOM 663 O O . ILE A 1 88 ? -6.575 7.183 -0.859 1.00 85.94 88 ILE A O 1
ATOM 667 N N . SER A 1 89 ? -7.137 5.332 0.255 1.00 85.31 89 SER A N 1
ATOM 668 C CA . SER A 1 89 ? -8.557 5.650 0.380 1.00 85.31 89 SER A CA 1
ATOM 669 C C . SER A 1 89 ? -9.054 5.269 1.767 1.00 85.31 89 SER A C 1
ATOM 671 O O . SER A 1 89 ? -8.608 4.280 2.340 1.00 85.31 89 SER A O 1
ATOM 673 N N . GLU A 1 90 ? -9.957 6.065 2.336 1.00 87.38 90 GLU A N 1
ATOM 674 C CA . GLU A 1 90 ? -10.679 5.665 3.549 1.00 87.38 90 GLU A CA 1
ATOM 675 C C . GLU A 1 90 ? -11.656 4.537 3.177 1.00 87.38 90 GLU A C 1
ATOM 677 O O . GLU A 1 90 ? -12.285 4.583 2.119 1.00 87.38 90 GLU A O 1
ATOM 682 N N . THR A 1 91 ? -11.739 3.501 4.007 1.00 83.94 91 THR A N 1
ATOM 683 C CA . THR A 1 91 ? -12.591 2.328 3.783 1.00 83.94 91 THR A CA 1
ATOM 684 C C . THR A 1 91 ? -13.327 1.942 5.065 1.00 83.94 91 THR A C 1
ATOM 686 O O . THR A 1 91 ? -13.127 2.546 6.122 1.00 83.94 91 THR A O 1
ATOM 689 N N . ASP A 1 92 ? -14.203 0.942 4.976 1.00 78.81 92 ASP A N 1
ATOM 690 C CA . ASP A 1 92 ? -14.997 0.493 6.115 1.00 78.81 92 ASP A CA 1
ATOM 691 C C . ASP A 1 92 ? -14.106 0.029 7.276 1.00 78.81 92 ASP A C 1
ATOM 693 O O . ASP A 1 92 ? -13.172 -0.757 7.093 1.00 78.81 92 ASP A O 1
ATOM 697 N N . ALA A 1 93 ? -14.417 0.498 8.489 1.00 71.44 93 ALA A N 1
ATOM 698 C CA . ALA A 1 93 ? -13.661 0.184 9.700 1.00 71.44 93 ALA A CA 1
ATOM 699 C C . ALA A 1 93 ? -13.543 -1.326 9.963 1.00 71.44 93 ALA A C 1
ATOM 701 O O . ALA A 1 93 ? -12.594 -1.757 10.612 1.00 71.44 93 ALA A O 1
ATOM 702 N N . SER A 1 94 ? -14.481 -2.128 9.456 1.00 73.19 94 SER A N 1
ATOM 703 C CA . SER A 1 94 ? -14.499 -3.584 9.613 1.00 73.19 94 SER A CA 1
ATOM 704 C C . SER A 1 94 ? -13.391 -4.299 8.841 1.00 73.19 94 SER A C 1
ATOM 706 O O . SER A 1 94 ? -13.092 -5.441 9.163 1.00 73.19 94 SER A O 1
ATOM 708 N N . LEU A 1 95 ? -12.762 -3.646 7.858 1.00 72.25 95 LEU A N 1
ATOM 709 C CA . LEU A 1 95 ? -11.662 -4.225 7.075 1.00 72.25 95 LEU A CA 1
ATOM 710 C C . LEU A 1 95 ? -10.298 -4.132 7.776 1.00 72.25 95 LEU A C 1
ATOM 712 O O . LEU A 1 95 ? -9.361 -4.809 7.365 1.00 72.25 95 LEU A O 1
ATOM 716 N N . CYS A 1 96 ? -10.191 -3.310 8.824 1.00 67.38 96 CYS A N 1
ATOM 717 C CA . CYS A 1 96 ? -8.989 -3.164 9.650 1.00 67.38 96 CYS A CA 1
ATOM 718 C C . CYS A 1 96 ? -9.142 -3.798 11.049 1.00 67.38 96 CYS A C 1
ATOM 720 O O . CYS A 1 96 ? -8.384 -3.439 11.953 1.00 67.38 96 CYS A O 1
ATOM 722 N N . LYS A 1 97 ? -10.156 -4.650 11.253 1.00 60.78 97 LYS A N 1
ATOM 723 C CA . LYS A 1 97 ? -10.454 -5.318 12.531 1.00 60.78 97 LYS A CA 1
ATOM 724 C C . LYS A 1 97 ? -9.904 -6.733 12.583 1.00 60.78 97 LYS A C 1
ATOM 726 O O . LYS A 1 97 ? -9.908 -7.397 11.526 1.00 60.78 97 LYS A O 1
#

Secondary structure (DSSP, 8-state):
-----------------B-HHHHHHHHHHH-TTS-SBHHHHHHHHHHHH-PPEEEET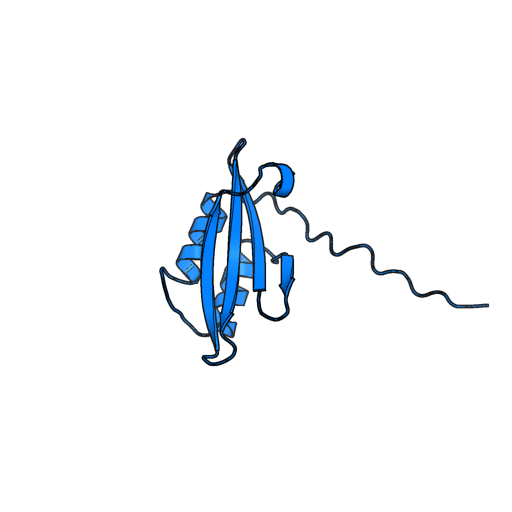TEEEEEEEETTEEEEEEEEEETTTTEEEEEEEEE-GGGG-

Radius of gyration: 15.13 Å; Cα contacts (8 Å, |Δi|>4): 168; chains: 1; bounding box: 27×56×36 Å